Protein AF-A0A9W6MWL6-F1 (afdb_monomer_lite)

Structure (mmCIF, N/CA/C/O backbone):
data_AF-A0A9W6MWL6-F1
#
_entry.id   AF-A0A9W6MWL6-F1
#
loop_
_atom_site.group_PDB
_atom_site.id
_atom_site.type_symbol
_atom_site.label_atom_id
_atom_site.label_alt_id
_atom_site.label_comp_id
_atom_site.label_asym_id
_atom_site.label_entity_id
_atom_site.label_seq_id
_atom_site.pdbx_PDB_ins_code
_atom_site.Cartn_x
_atom_site.Cartn_y
_atom_site.Cartn_z
_atom_site.occupancy
_atom_site.B_iso_or_equiv
_atom_site.auth_seq_id
_atom_site.auth_comp_id
_atom_site.auth_asym_id
_atom_site.auth_atom_id
_atom_site.pdbx_PDB_model_num
ATOM 1 N N . MET A 1 1 ? 54.353 -26.548 -19.714 1.00 45.84 1 MET A N 1
ATOM 2 C CA . MET A 1 1 ? 54.087 -25.094 -19.813 1.00 45.84 1 MET A CA 1
ATOM 3 C C . MET A 1 1 ? 53.162 -24.886 -20.999 1.00 45.84 1 MET A C 1
ATOM 5 O O . MET A 1 1 ? 53.519 -25.369 -22.056 1.00 45.84 1 MET A O 1
ATOM 9 N N . THR A 1 2 ? 51.997 -24.254 -21.001 1.00 54.62 2 THR A N 1
ATOM 10 C CA . THR A 1 2 ? 51.048 -23.649 -20.050 1.00 54.62 2 THR A CA 1
ATOM 11 C C . THR A 1 2 ? 49.880 -23.223 -20.975 1.00 54.62 2 THR A C 1
ATOM 13 O O . THR A 1 2 ? 50.155 -22.948 -22.142 1.00 54.62 2 THR A O 1
ATOM 16 N N . ARG A 1 3 ? 48.650 -23.040 -20.462 1.00 56.09 3 ARG A N 1
ATOM 17 C CA . ARG A 1 3 ? 47.461 -22.447 -21.148 1.00 56.09 3 ARG A CA 1
ATOM 18 C C . ARG A 1 3 ? 46.636 -23.467 -21.957 1.00 56.09 3 ARG A C 1
ATOM 20 O O . ARG A 1 3 ? 47.181 -24.194 -22.764 1.00 56.09 3 ARG A O 1
ATOM 27 N N . SER A 1 4 ? 45.332 -23.626 -21.755 1.00 46.28 4 SER A N 1
ATOM 28 C CA . SER A 1 4 ? 44.332 -22.575 -21.557 1.00 46.28 4 SER A CA 1
ATOM 29 C C . SER A 1 4 ? 43.205 -23.033 -20.630 1.00 46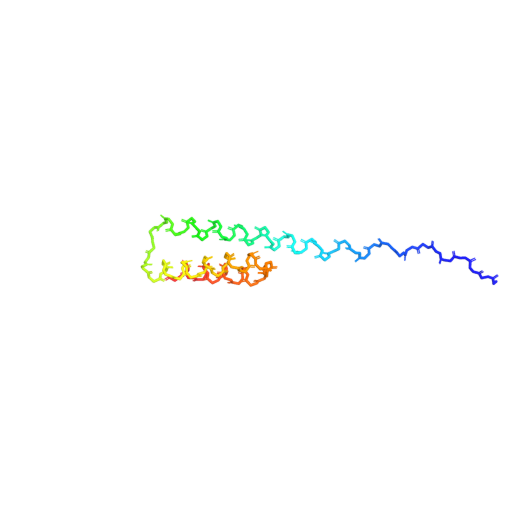.28 4 SER A C 1
ATOM 31 O O . SER A 1 4 ? 42.384 -23.868 -20.995 1.00 46.28 4 SER A O 1
ATOM 33 N N . LEU A 1 5 ? 43.141 -22.429 -19.445 1.00 56.94 5 LEU A N 1
ATOM 34 C CA . LEU A 1 5 ? 41.912 -22.313 -18.663 1.00 56.94 5 LEU A CA 1
ATOM 35 C C . LEU A 1 5 ? 41.145 -21.110 -19.224 1.00 56.94 5 LEU A C 1
ATOM 37 O O . LEU A 1 5 ? 41.452 -19.972 -18.883 1.00 56.94 5 LEU A O 1
ATOM 41 N N . LEU A 1 6 ? 40.199 -21.352 -20.128 1.00 53.38 6 LEU A N 1
ATOM 42 C CA . LEU A 1 6 ? 39.202 -20.361 -20.550 1.00 53.38 6 LEU A CA 1
ATOM 43 C C . LEU A 1 6 ? 37.824 -21.025 -20.555 1.00 53.38 6 LEU A C 1
ATOM 45 O O . LEU A 1 6 ? 37.209 -21.225 -21.593 1.00 53.38 6 LEU A O 1
ATOM 49 N N . PHE A 1 7 ? 37.355 -21.391 -19.370 1.00 53.12 7 PHE A N 1
ATOM 50 C CA . PHE A 1 7 ? 35.941 -21.612 -19.089 1.00 53.12 7 PHE A CA 1
ATOM 51 C C . PHE A 1 7 ? 35.660 -20.994 -17.717 1.00 53.12 7 PHE A C 1
ATOM 53 O O . PHE A 1 7 ? 36.521 -21.035 -16.846 1.00 53.12 7 PHE A O 1
ATOM 60 N N . ALA A 1 8 ? 34.455 -20.453 -17.541 1.00 54.28 8 ALA A N 1
ATOM 61 C CA . ALA A 1 8 ? 33.936 -19.805 -16.330 1.00 54.28 8 ALA A CA 1
ATOM 62 C C . ALA A 1 8 ? 34.249 -18.306 -16.150 1.00 54.28 8 ALA A C 1
ATOM 64 O O . ALA A 1 8 ? 34.924 -17.896 -15.213 1.00 54.28 8 ALA A O 1
ATOM 65 N N . ALA A 1 9 ? 33.642 -17.461 -16.987 1.00 54.47 9 ALA A N 1
ATOM 66 C CA . ALA A 1 9 ? 33.364 -16.072 -16.610 1.00 54.47 9 ALA A CA 1
ATOM 67 C C . ALA A 1 9 ? 32.086 -15.561 -17.301 1.00 54.47 9 ALA A C 1
ATOM 69 O O . ALA A 1 9 ? 32.153 -14.691 -18.160 1.00 54.47 9 ALA A O 1
ATOM 70 N N . ALA A 1 10 ? 30.917 -16.137 -16.990 1.00 54.44 10 ALA A N 1
ATOM 71 C CA . ALA A 1 10 ? 29.651 -15.658 -17.571 1.00 54.44 10 ALA A CA 1
ATOM 72 C C . ALA A 1 10 ? 28.394 -15.793 -16.682 1.00 54.44 10 ALA A C 1
ATOM 74 O O . ALA A 1 10 ? 27.293 -15.620 -17.189 1.00 54.44 10 ALA A O 1
ATOM 75 N N . VAL A 1 11 ? 28.498 -16.089 -15.376 1.00 55.22 11 VAL A N 1
ATOM 76 C CA . VAL A 1 11 ? 27.303 -16.462 -14.569 1.00 55.22 11 VAL A CA 1
ATOM 77 C C . VAL A 1 11 ? 26.916 -15.447 -13.474 1.00 55.22 11 VAL A C 1
ATOM 79 O O . VAL A 1 11 ? 25.881 -15.592 -12.839 1.00 55.22 11 VAL A O 1
ATOM 82 N N . LEU A 1 12 ? 27.665 -14.361 -13.261 1.00 53.72 12 LEU A N 1
ATOM 83 C CA . LEU A 1 12 ? 27.452 -13.491 -12.085 1.00 53.72 12 LEU A CA 1
ATOM 84 C C . LEU A 1 12 ? 26.501 -12.290 -12.278 1.00 53.72 12 LEU A C 1
ATOM 86 O O . LEU A 1 12 ? 26.266 -11.560 -11.322 1.00 53.72 12 LEU A O 1
ATOM 90 N N . ALA A 1 13 ? 25.916 -12.080 -13.461 1.00 53.44 13 ALA A N 1
ATOM 91 C CA . ALA A 1 13 ? 25.100 -10.884 -13.734 1.00 53.44 13 ALA A CA 1
ATOM 92 C C . ALA A 1 13 ? 23.573 -11.064 -13.559 1.00 53.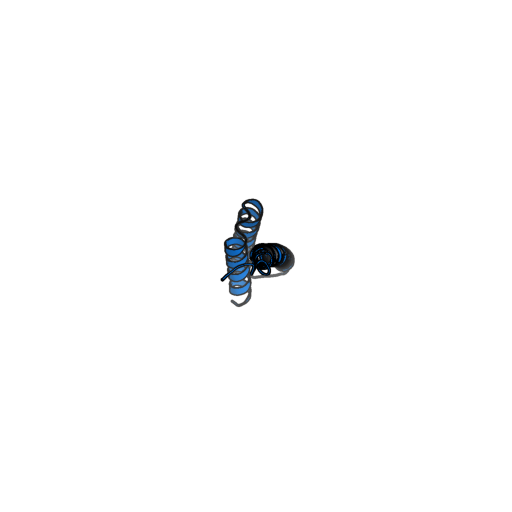44 13 ALA A C 1
ATOM 94 O O . ALA A 1 13 ? 22.834 -10.093 -13.684 1.00 53.44 13 ALA A O 1
ATOM 95 N N . VAL A 1 14 ? 23.073 -12.273 -13.266 1.00 55.28 14 VAL A N 1
ATOM 96 C CA . VAL A 1 14 ? 21.619 -12.569 -13.293 1.00 55.28 14 VAL A CA 1
ATOM 97 C C . VAL A 1 14 ? 20.901 -12.266 -11.960 1.00 55.28 14 VAL A C 1
ATOM 99 O O . VAL A 1 14 ? 19.678 -12.203 -11.922 1.00 55.28 14 VAL A O 1
ATOM 102 N N . GLY A 1 15 ? 21.625 -12.028 -10.858 1.00 52.50 15 GLY A N 1
ATOM 103 C CA . GLY A 1 15 ? 21.017 -11.922 -9.518 1.00 52.50 15 GLY A CA 1
ATOM 104 C C . GLY A 1 15 ? 20.407 -10.561 -9.148 1.00 52.50 15 GLY A C 1
ATOM 105 O O . GLY A 1 15 ? 19.373 -10.514 -8.490 1.00 52.50 15 GLY A O 1
ATOM 106 N N . ILE A 1 16 ? 21.012 -9.445 -9.568 1.00 55.84 16 ILE A N 1
ATOM 107 C CA . ILE A 1 16 ? 20.664 -8.105 -9.040 1.00 55.84 16 ILE A CA 1
ATOM 108 C C . ILE A 1 16 ? 19.321 -7.595 -9.596 1.00 55.84 16 ILE A C 1
ATOM 110 O O . ILE A 1 16 ? 18.587 -6.883 -8.915 1.00 55.84 16 ILE A O 1
ATOM 114 N N . GLY A 1 17 ? 18.964 -7.988 -10.823 1.00 55.50 17 GLY A N 1
ATOM 115 C CA . GLY A 1 17 ? 17.700 -7.586 -11.448 1.00 55.50 17 GLY A CA 1
ATOM 116 C C . GLY A 1 17 ? 16.468 -8.295 -10.880 1.00 55.50 17 GLY A C 1
ATOM 117 O O . GLY A 1 17 ? 15.380 -7.727 -10.923 1.00 55.50 17 GLY A O 1
ATOM 118 N N . ALA A 1 18 ? 16.629 -9.509 -10.341 1.00 61.94 18 ALA A N 1
ATOM 119 C CA . ALA A 1 18 ? 15.516 -10.285 -9.793 1.00 61.94 18 ALA A CA 1
ATOM 120 C C . ALA A 1 18 ? 14.964 -9.645 -8.510 1.00 61.94 18 ALA A C 1
ATOM 122 O O . ALA A 1 18 ? 13.766 -9.396 -8.438 1.00 61.94 18 ALA A O 1
ATOM 123 N N . ALA A 1 19 ? 15.844 -9.262 -7.575 1.00 64.12 19 ALA A N 1
ATOM 124 C CA . ALA A 1 19 ? 15.449 -8.606 -6.324 1.00 64.12 19 ALA A CA 1
ATOM 125 C C . ALA A 1 19 ? 14.654 -7.312 -6.578 1.00 64.12 19 ALA A C 1
ATOM 127 O O . ALA A 1 19 ? 13.535 -7.164 -6.106 1.00 64.12 19 ALA A O 1
ATOM 128 N N . ARG A 1 20 ? 15.162 -6.436 -7.456 1.00 63.06 20 ARG A N 1
ATOM 129 C CA . ARG A 1 20 ? 14.491 -5.176 -7.829 1.00 63.06 20 ARG A CA 1
ATOM 130 C C . ARG A 1 20 ? 13.128 -5.381 -8.507 1.00 63.06 20 ARG A C 1
ATOM 132 O O . ARG A 1 20 ? 12.249 -4.531 -8.382 1.00 63.06 20 ARG A O 1
ATOM 139 N N . ALA A 1 21 ? 12.955 -6.462 -9.271 1.00 68.38 21 ALA A N 1
ATOM 140 C CA . ALA A 1 21 ? 11.681 -6.773 -9.917 1.00 68.38 21 ALA A CA 1
ATOM 141 C C . ALA A 1 21 ? 10.652 -7.332 -8.925 1.00 68.38 21 ALA A C 1
ATOM 143 O O . ALA A 1 21 ? 9.458 -7.073 -9.082 1.00 68.38 21 ALA A O 1
ATOM 144 N N . ASP A 1 22 ? 11.106 -8.082 -7.925 1.00 83.38 22 ASP A N 1
ATOM 145 C CA . ASP A 1 22 ? 10.246 -8.603 -6.868 1.00 83.38 22 ASP A CA 1
ATOM 146 C C . ASP A 1 22 ? 9.815 -7.476 -5.916 1.00 83.38 22 ASP A C 1
ATOM 148 O O . ASP A 1 22 ? 8.616 -7.327 -5.684 1.00 83.38 22 ASP A O 1
ATOM 152 N N . ASP A 1 23 ? 10.721 -6.567 -5.538 1.00 91.06 23 ASP A N 1
ATOM 153 C CA . ASP A 1 23 ? 10.386 -5.382 -4.730 1.00 91.06 23 ASP A CA 1
ATOM 154 C C . ASP A 1 23 ? 9.348 -4.484 -5.427 1.00 91.06 23 ASP A C 1
ATOM 156 O O . ASP A 1 23 ? 8.408 -3.981 -4.809 1.00 91.06 23 ASP A O 1
ATOM 160 N N . SER A 1 24 ? 9.467 -4.321 -6.751 1.00 94.44 24 SER A N 1
ATOM 161 C CA . SER A 1 24 ? 8.495 -3.566 -7.549 1.00 94.44 24 SER A CA 1
ATOM 162 C C . SER A 1 24 ? 7.097 -4.195 -7.515 1.00 94.44 24 SER A C 1
ATOM 164 O O . SER A 1 24 ? 6.104 -3.478 -7.365 1.00 94.44 24 SER A O 1
ATOM 166 N N . LYS A 1 25 ? 6.996 -5.525 -7.629 1.00 96.19 25 LYS A N 1
ATOM 167 C CA . LYS A 1 25 ? 5.708 -6.234 -7.543 1.00 96.19 25 LYS A CA 1
ATOM 168 C C . LYS A 1 25 ? 5.128 -6.177 -6.133 1.00 96.19 25 LYS A C 1
ATOM 170 O O . LYS A 1 25 ? 3.917 -6.007 -5.984 1.00 96.19 25 LYS A O 1
ATOM 175 N N . ASP A 1 26 ? 5.971 -6.295 -5.116 1.00 97.50 26 ASP A N 1
ATOM 176 C CA . ASP A 1 26 ? 5.547 -6.240 -3.720 1.00 97.50 26 ASP A CA 1
ATOM 177 C C . ASP A 1 26 ? 5.055 -4.836 -3.342 1.00 97.50 26 ASP A C 1
ATOM 179 O O . ASP A 1 26 ? 4.034 -4.697 -2.660 1.00 97.50 26 ASP A O 1
ATOM 183 N N . CYS A 1 27 ? 5.700 -3.790 -3.866 1.00 98.06 27 CYS A N 1
ATOM 184 C CA . CYS A 1 27 ? 5.224 -2.410 -3.787 1.00 98.06 27 CYS A CA 1
ATOM 185 C C . CYS A 1 27 ? 3.828 -2.264 -4.429 1.00 98.06 27 CYS A C 1
ATOM 187 O O . CYS A 1 27 ? 2.919 -1.684 -3.826 1.00 98.06 27 CYS A O 1
ATOM 189 N N . ASP A 1 28 ? 3.597 -2.864 -5.603 1.00 98.50 28 ASP A N 1
ATOM 190 C CA . ASP A 1 28 ? 2.294 -2.835 -6.287 1.00 98.50 28 ASP A CA 1
ATOM 191 C C . ASP A 1 28 ? 1.191 -3.528 -5.491 1.00 98.50 28 ASP A C 1
ATOM 193 O O . ASP A 1 28 ? 0.094 -2.977 -5.326 1.00 98.50 28 ASP A O 1
ATOM 197 N N . ALA A 1 29 ? 1.492 -4.709 -4.952 1.00 98.56 29 ALA A N 1
ATOM 198 C CA . ALA A 1 29 ? 0.586 -5.442 -4.080 1.00 98.56 29 ALA A CA 1
ATOM 199 C C . ALA A 1 29 ? 0.278 -4.649 -2.800 1.00 98.56 29 ALA A C 1
ATOM 201 O O . ALA A 1 29 ? -0.878 -4.566 -2.374 1.00 98.56 29 ALA A O 1
ATOM 202 N N . GLY A 1 30 ? 1.289 -4.007 -2.213 1.00 98.50 30 GLY A N 1
ATOM 203 C CA . GLY A 1 30 ? 1.142 -3.141 -1.050 1.00 98.50 30 GLY A CA 1
ATOM 204 C C . GLY A 1 30 ? 0.232 -1.941 -1.310 1.00 98.50 30 GLY A C 1
ATOM 205 O O . GLY A 1 30 ? -0.695 -1.697 -0.540 1.00 98.50 30 GLY A O 1
ATOM 206 N N . ILE A 1 31 ? 0.426 -1.233 -2.424 1.00 98.75 31 ILE A N 1
ATOM 207 C CA . ILE A 1 31 ? -0.436 -0.115 -2.838 1.00 98.75 31 ILE A CA 1
ATOM 208 C C . ILE A 1 31 ? -1.883 -0.582 -3.047 1.00 98.75 31 ILE A C 1
ATOM 210 O O . ILE A 1 31 ? -2.819 0.111 -2.638 1.00 98.75 31 ILE A O 1
ATOM 214 N N . ALA A 1 32 ? -2.090 -1.743 -3.675 1.00 98.69 32 ALA A N 1
ATOM 215 C CA . ALA A 1 32 ? -3.423 -2.310 -3.869 1.00 98.69 32 ALA A CA 1
ATOM 216 C C . ALA A 1 32 ? -4.106 -2.651 -2.532 1.00 98.69 32 ALA A C 1
ATOM 218 O O . ALA A 1 32 ? -5.289 -2.347 -2.352 1.00 98.69 32 ALA A O 1
ATOM 219 N N . MET A 1 33 ? -3.356 -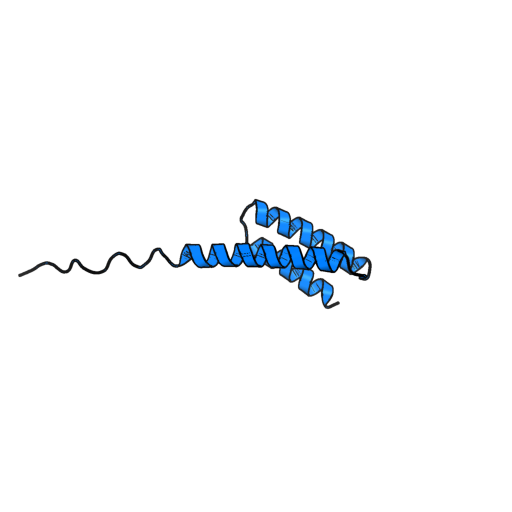3.206 -1.576 1.00 98.62 33 MET A N 1
ATOM 220 C CA . MET A 1 33 ? -3.837 -3.443 -0.213 1.00 98.62 33 MET A CA 1
ATOM 221 C C . MET A 1 33 ? -4.254 -2.131 0.458 1.00 98.62 33 MET A C 1
ATOM 223 O O . MET A 1 33 ? -5.388 -2.034 0.915 1.00 98.62 33 MET A O 1
ATOM 227 N N . ILE A 1 34 ? -3.413 -1.087 0.429 1.00 98.56 34 ILE A N 1
ATOM 228 C CA . ILE A 1 34 ? -3.746 0.201 1.063 1.00 98.56 34 ILE A CA 1
ATOM 229 C C . ILE A 1 34 ? -5.027 0.794 0.462 1.00 98.56 34 ILE A C 1
ATOM 231 O O . ILE A 1 34 ? -5.891 1.265 1.197 1.00 98.56 34 ILE A O 1
ATOM 235 N N . LYS A 1 35 ? -5.190 0.741 -0.866 1.00 98.44 35 LYS A N 1
ATOM 236 C CA . LYS A 1 35 ? -6.417 1.204 -1.536 1.00 98.44 35 LYS A CA 1
ATOM 237 C C . LYS A 1 35 ? -7.655 0.414 -1.109 1.00 98.44 35 LYS A C 1
ATOM 239 O O . LYS A 1 35 ? -8.722 1.004 -0.971 1.00 98.44 35 LYS A O 1
ATOM 244 N N . THR A 1 36 ? -7.508 -0.893 -0.906 1.00 98.38 36 THR A N 1
ATOM 245 C CA . THR A 1 36 ? -8.590 -1.765 -0.428 1.00 98.38 36 THR A CA 1
ATOM 246 C C . THR A 1 36 ? -8.985 -1.395 0.998 1.00 98.38 36 THR A C 1
ATOM 248 O O . THR A 1 36 ? -10.161 -1.177 1.272 1.00 98.38 36 THR A O 1
ATOM 251 N N . GLU A 1 37 ? -8.007 -1.226 1.885 1.00 98.00 37 GLU A N 1
ATOM 252 C CA . GLU A 1 37 ? -8.244 -0.830 3.274 1.00 98.00 37 GLU A CA 1
ATOM 253 C C . GLU A 1 37 ? -8.843 0.574 3.378 1.00 98.00 37 GLU A C 1
ATOM 255 O O . GLU A 1 37 ? -9.736 0.807 4.182 1.00 98.00 37 GLU A O 1
ATOM 260 N N . MET A 1 38 ? -8.452 1.506 2.506 1.00 95.81 38 MET A N 1
ATOM 261 C CA . MET A 1 38 ? -9.079 2.830 2.436 1.00 95.81 38 MET A CA 1
ATOM 262 C C . MET A 1 38 ? -10.565 2.799 2.047 1.00 95.81 38 MET A C 1
ATOM 264 O O . MET A 1 38 ? -11.275 3.762 2.332 1.00 95.81 38 MET A O 1
ATOM 268 N N . ALA A 1 39 ? -11.032 1.736 1.388 1.00 95.00 39 ALA A N 1
ATOM 269 C CA . ALA A 1 39 ? -12.446 1.542 1.080 1.00 95.00 39 ALA A CA 1
ATOM 270 C C . ALA A 1 39 ? -13.222 0.864 2.227 1.00 95.00 39 ALA A C 1
ATOM 272 O O . ALA A 1 39 ? -14.453 0.843 2.199 1.00 95.00 39 ALA A O 1
ATOM 273 N N . ALA A 1 40 ? -12.526 0.317 3.229 1.00 94.44 40 ALA A N 1
ATOM 274 C CA . ALA A 1 40 ? -13.128 -0.269 4.420 1.00 94.44 40 ALA A CA 1
ATOM 275 C C . ALA A 1 40 ? -13.452 0.798 5.485 1.00 94.44 40 ALA A C 1
ATOM 277 O O . ALA A 1 40 ? -13.008 1.946 5.419 1.00 94.44 40 ALA A O 1
ATOM 278 N N . GLN A 1 41 ? -14.248 0.422 6.492 1.00 94.19 41 GLN A N 1
ATOM 279 C CA . GLN A 1 41 ? -14.519 1.288 7.641 1.00 94.19 41 GLN A CA 1
ATOM 280 C C . GLN A 1 41 ? -13.410 1.153 8.683 1.00 94.19 41 GLN A C 1
ATOM 282 O O . GLN A 1 41 ? -13.330 0.151 9.387 1.00 94.19 41 GLN A O 1
ATOM 287 N N . HIS A 1 42 ? -12.607 2.208 8.807 1.00 96.25 42 HIS A N 1
ATOM 288 C CA . HIS A 1 42 ? -11.570 2.356 9.825 1.00 96.25 42 HIS A CA 1
ATOM 289 C C . HIS A 1 42 ? -11.782 3.638 10.642 1.00 96.25 42 HIS A C 1
ATOM 291 O O . HIS A 1 42 ? -12.378 4.597 10.140 1.00 96.25 42 HIS A O 1
ATOM 297 N N . PRO A 1 43 ? -11.267 3.710 11.883 1.00 97.50 43 PRO A N 1
ATOM 298 C CA . PRO A 1 43 ? -11.187 4.957 12.635 1.00 97.50 43 PRO A CA 1
ATOM 299 C C . PRO A 1 43 ? -10.495 6.076 11.833 1.00 97.50 43 PRO A C 1
ATOM 301 O O . PRO A 1 43 ? -9.528 5.794 11.117 1.00 97.50 43 PRO A O 1
ATOM 304 N N . PRO A 1 44 ? -10.893 7.355 11.996 1.00 96.00 44 PRO A N 1
ATOM 305 C CA . PRO A 1 44 ? -10.332 8.469 11.224 1.00 96.00 44 PRO A CA 1
ATOM 306 C C . PRO A 1 44 ? -8.798 8.546 11.253 1.00 96.00 44 PRO A C 1
ATOM 308 O O . PRO A 1 44 ? -8.168 8.759 10.222 1.00 96.00 44 PRO A O 1
ATOM 311 N N . ALA A 1 45 ? -8.187 8.280 12.412 1.00 96.62 45 ALA A N 1
ATOM 312 C CA . ALA A 1 45 ? -6.733 8.285 12.562 1.00 96.62 45 ALA A CA 1
ATOM 313 C C . ALA A 1 45 ? -6.030 7.204 11.716 1.00 96.62 45 ALA A C 1
ATOM 315 O O . ALA A 1 45 ? -4.951 7.451 11.178 1.00 96.62 45 ALA A O 1
ATOM 316 N N . ILE A 1 46 ? -6.639 6.021 11.569 1.00 97.88 46 ILE A N 1
ATOM 317 C CA . ILE A 1 46 ? -6.115 4.958 10.700 1.00 97.88 46 ILE A CA 1
ATOM 318 C C . ILE A 1 46 ? -6.287 5.369 9.239 1.00 97.88 46 ILE A C 1
ATOM 320 O O . ILE A 1 46 ? -5.344 5.252 8.462 1.00 97.88 46 ILE A O 1
ATOM 324 N N . VAL A 1 47 ? -7.443 5.929 8.871 1.00 97.69 47 VAL A N 1
ATOM 325 C CA . VAL A 1 47 ? -7.696 6.416 7.505 1.00 97.69 47 VAL A CA 1
ATOM 326 C C . VAL A 1 47 ? -6.663 7.467 7.081 1.00 97.69 47 VAL A C 1
ATOM 328 O O . VAL A 1 47 ? -6.155 7.413 5.961 1.00 97.69 47 VAL A O 1
ATOM 331 N N . ASP A 1 48 ? -6.302 8.400 7.960 1.00 98.12 48 ASP A N 1
ATOM 332 C CA . ASP A 1 48 ? -5.306 9.430 7.646 1.00 98.12 48 ASP A CA 1
ATOM 333 C C . ASP A 1 48 ? -3.877 8.868 7.546 1.00 98.12 48 ASP A C 1
ATOM 335 O O . ASP A 1 48 ? -3.101 9.290 6.677 1.00 98.12 48 ASP A O 1
ATOM 339 N N . ALA A 1 49 ? -3.546 7.855 8.355 1.00 98.31 49 ALA A N 1
ATOM 340 C CA . ALA A 1 49 ? -2.300 7.106 8.211 1.00 98.31 49 ALA A CA 1
ATOM 341 C C . ALA A 1 49 ? -2.246 6.350 6.870 1.00 98.31 49 ALA A C 1
ATOM 343 O O . ALA A 1 49 ? -1.246 6.445 6.158 1.00 98.31 49 ALA A O 1
ATOM 344 N N . LEU A 1 50 ? -3.336 5.681 6.473 1.00 98.56 50 LEU A N 1
ATOM 345 C CA . LEU A 1 50 ? -3.444 4.977 5.190 1.00 98.56 50 LEU A CA 1
ATOM 346 C C . LEU A 1 50 ? -3.311 5.931 3.995 1.00 98.56 50 LEU A C 1
ATOM 348 O O . LEU A 1 50 ? -2.557 5.637 3.070 1.00 98.56 50 LEU A O 1
ATOM 352 N N . LYS A 1 51 ? -3.966 7.103 4.020 1.00 98.56 51 LYS A N 1
ATOM 353 C CA . LYS A 1 51 ? -3.805 8.137 2.975 1.00 98.56 51 LYS A CA 1
ATOM 354 C C . LYS A 1 51 ? -2.353 8.587 2.842 1.00 98.56 51 LYS A C 1
ATOM 356 O O . LYS A 1 51 ? -1.848 8.748 1.730 1.00 98.56 51 LYS A O 1
ATOM 361 N N . THR A 1 52 ? -1.689 8.817 3.975 1.00 98.69 52 THR A N 1
ATOM 362 C CA . THR A 1 52 ? -0.294 9.265 3.996 1.00 98.69 52 THR A CA 1
ATOM 363 C C . THR A 1 52 ? 0.620 8.197 3.414 1.00 98.69 52 THR A C 1
ATOM 365 O O . THR A 1 52 ? 1.381 8.499 2.495 1.00 98.69 52 THR A O 1
ATOM 368 N N . ALA A 1 53 ? 0.491 6.955 3.882 1.00 98.69 53 ALA A N 1
ATOM 369 C CA . ALA A 1 53 ? 1.253 5.821 3.377 1.00 98.69 53 ALA A CA 1
ATOM 370 C C . ALA A 1 53 ? 1.017 5.594 1.876 1.00 98.69 53 ALA A C 1
ATOM 372 O O . ALA A 1 53 ? 1.980 5.427 1.134 1.00 98.69 53 ALA A O 1
ATOM 373 N N . LEU A 1 54 ? -0.233 5.686 1.400 1.00 98.69 54 LEU A N 1
ATOM 374 C CA . LEU A 1 54 ? -0.558 5.553 -0.023 1.00 98.69 54 LEU A CA 1
ATOM 375 C C . LEU A 1 54 ? 0.167 6.602 -0.872 1.00 98.69 54 LEU A C 1
ATOM 377 O O . LEU A 1 54 ? 0.779 6.266 -1.883 1.00 98.69 54 LEU A O 1
ATOM 381 N N . ARG A 1 55 ? 0.119 7.871 -0.454 1.00 98.75 55 ARG A N 1
ATOM 382 C CA . ARG A 1 55 ? 0.782 8.975 -1.161 1.00 98.75 55 ARG A CA 1
ATOM 383 C C . ARG A 1 55 ? 2.299 8.790 -1.211 1.00 98.75 55 ARG A C 1
ATOM 385 O O . ARG A 1 55 ? 2.911 9.140 -2.216 1.00 98.75 55 ARG A O 1
ATOM 392 N N . VAL A 1 56 ? 2.910 8.307 -0.127 1.00 98.75 56 VAL A N 1
ATOM 393 C CA . VAL A 1 56 ? 4.351 8.014 -0.081 1.00 98.75 56 VAL A CA 1
ATOM 394 C C . VAL A 1 56 ? 4.662 6.847 -1.013 1.00 98.75 56 VAL A C 1
ATOM 396 O O . VAL A 1 56 ? 5.370 7.063 -1.986 1.00 98.75 56 VAL A O 1
ATOM 399 N N . ALA A 1 57 ? 4.032 5.684 -0.829 1.00 98.62 57 ALA A N 1
ATOM 400 C CA . ALA A 1 57 ? 4.264 4.495 -1.653 1.00 98.62 57 ALA A CA 1
ATOM 401 C C . ALA A 1 57 ? 4.113 4.769 -3.162 1.00 98.62 57 ALA A C 1
ATOM 403 O O . ALA A 1 57 ? 4.923 4.321 -3.966 1.00 98.62 57 ALA A O 1
ATOM 404 N N . GLN A 1 58 ? 3.106 5.553 -3.568 1.00 98.62 58 GLN A N 1
ATOM 405 C CA . GLN A 1 58 ? 2.925 5.932 -4.974 1.00 98.62 58 GLN A CA 1
ATOM 406 C C . GLN A 1 58 ? 4.028 6.853 -5.513 1.00 98.62 58 GLN A C 1
ATOM 408 O O . GLN A 1 58 ? 4.365 6.739 -6.692 1.00 98.62 58 GLN A O 1
ATOM 413 N N . ARG A 1 59 ? 4.567 7.761 -4.686 1.00 98.69 59 ARG A N 1
ATOM 414 C CA . ARG A 1 59 ? 5.700 8.617 -5.063 1.00 98.69 59 ARG A CA 1
ATOM 415 C C . ARG A 1 59 ? 6.962 7.777 -5.224 1.00 98.69 59 ARG A C 1
ATOM 417 O O . ARG A 1 59 ? 7.530 7.793 -6.309 1.00 98.69 59 ARG A O 1
ATOM 424 N N . GLU A 1 60 ? 7.312 6.986 -4.211 1.00 98.31 60 GLU A N 1
ATOM 425 C CA . GLU A 1 60 ? 8.538 6.175 -4.226 1.00 98.31 60 GLU A CA 1
ATOM 426 C C . GLU A 1 60 ? 8.509 5.143 -5.371 1.00 98.31 60 GLU A C 1
ATOM 428 O O . GLU A 1 60 ? 9.477 4.994 -6.115 1.00 98.31 60 GLU A O 1
ATOM 433 N N . LYS A 1 61 ? 7.341 4.537 -5.654 1.00 97.38 61 LYS A N 1
ATOM 434 C CA . LYS A 1 61 ? 7.143 3.713 -6.861 1.00 97.38 61 LYS A CA 1
ATOM 435 C C . LYS A 1 61 ? 7.471 4.473 -8.151 1.00 97.38 61 LYS A C 1
ATOM 437 O O . LYS A 1 61 ? 8.074 3.907 -9.061 1.00 97.38 61 LYS A O 1
ATOM 442 N N . GLY A 1 62 ? 7.016 5.722 -8.269 1.00 97.12 62 GLY A N 1
ATOM 443 C CA . GLY A 1 62 ? 7.283 6.573 -9.432 1.00 97.12 62 GLY A CA 1
ATOM 444 C C . GLY A 1 62 ? 8.767 6.911 -9.587 1.00 97.12 62 GLY A C 1
ATOM 445 O O . GLY A 1 62 ? 9.257 7.008 -10.713 1.00 97.12 62 GLY A O 1
ATOM 446 N N . GLU A 1 63 ? 9.474 7.020 -8.464 1.00 97.12 63 GLU A N 1
ATOM 447 C CA . GLU A 1 63 ? 10.918 7.262 -8.377 1.00 97.12 63 GLU A CA 1
ATOM 448 C C . GLU A 1 63 ? 11.749 5.973 -8.542 1.00 97.12 63 GLU A C 1
ATOM 450 O O . GLU A 1 63 ? 12.940 6.044 -8.824 1.00 97.12 63 GLU A O 1
ATOM 455 N N . LYS A 1 64 ? 11.097 4.799 -8.523 1.00 95.62 64 LYS A N 1
ATOM 456 C CA . LYS A 1 64 ? 11.704 3.451 -8.554 1.00 95.62 64 LYS A CA 1
ATOM 457 C C . LYS A 1 64 ? 12.538 3.120 -7.308 1.00 95.62 64 LYS A C 1
ATOM 459 O O . LYS A 1 64 ? 13.375 2.217 -7.362 1.00 95.62 64 LYS A O 1
ATOM 464 N N . GLU A 1 65 ? 12.251 3.812 -6.214 1.00 96.56 65 GLU A N 1
ATOM 465 C CA . GLU A 1 65 ? 12.779 3.587 -4.868 1.00 96.56 65 GLU A CA 1
ATOM 466 C C . GLU A 1 65 ? 11.843 2.575 -4.175 1.00 96.56 65 GLU A C 1
ATOM 468 O O . GLU A 1 65 ? 10.845 2.909 -3.526 1.00 96.56 65 GLU A O 1
ATOM 473 N N . TYR A 1 66 ? 12.026 1.291 -4.505 1.00 96.38 66 TYR A N 1
ATOM 474 C CA . TYR A 1 66 ? 11.063 0.247 -4.134 1.00 96.38 66 TYR A CA 1
ATOM 475 C C . TYR A 1 66 ? 11.168 -0.155 -2.663 1.00 96.38 66 TYR A C 1
ATOM 477 O O . TYR A 1 66 ? 10.150 -0.498 -2.069 1.00 96.38 66 TYR A O 1
ATOM 485 N N . ASP A 1 67 ? 12.349 -0.083 -2.062 1.00 95.31 67 ASP A N 1
ATOM 486 C CA . ASP A 1 67 ? 12.557 -0.308 -0.635 1.00 95.31 67 ASP A CA 1
ATOM 487 C C . ASP A 1 67 ? 11.805 0.726 0.212 1.00 95.31 67 ASP A C 1
ATOM 489 O O . ASP A 1 67 ? 11.049 0.357 1.110 1.00 95.31 67 ASP A O 1
ATOM 493 N N . GLU A 1 68 ? 11.865 2.002 -0.158 1.00 97.25 68 GLU A N 1
ATOM 494 C CA . GLU A 1 68 ? 11.121 3.084 0.486 1.00 97.25 68 GLU A CA 1
ATOM 495 C C . GLU A 1 68 ? 9.611 2.954 0.243 1.00 97.25 68 GLU A C 1
ATOM 497 O O . GLU A 1 68 ? 8.792 3.248 1.125 1.00 97.25 68 GLU A O 1
ATOM 502 N N . CYS A 1 69 ? 9.204 2.459 -0.933 1.00 98.56 69 CYS A N 1
ATOM 503 C CA . CYS A 1 69 ? 7.810 2.082 -1.151 1.00 98.56 69 CYS A CA 1
ATOM 504 C C . CYS A 1 69 ? 7.365 0.994 -0.161 1.00 98.56 69 CYS A C 1
ATOM 506 O O . CYS A 1 69 ? 6.282 1.096 0.429 1.00 98.56 69 CYS A O 1
ATOM 508 N N . LEU A 1 70 ? 8.179 -0.046 0.030 1.00 98.38 70 LEU A N 1
ATOM 509 C CA . LEU A 1 70 ? 7.874 -1.149 0.940 1.00 98.38 70 LEU A CA 1
ATOM 510 C C . LEU A 1 70 ? 7.846 -0.698 2.405 1.00 98.38 70 LEU A C 1
ATOM 512 O O . LEU A 1 70 ? 6.975 -1.159 3.150 1.00 98.38 70 LEU A O 1
ATOM 516 N N . ASP A 1 71 ? 8.693 0.251 2.799 1.00 98.50 71 ASP A N 1
ATOM 517 C CA . ASP A 1 71 ? 8.648 0.883 4.120 1.00 98.50 71 ASP A CA 1
ATOM 518 C C . ASP A 1 71 ? 7.323 1.624 4.345 1.00 98.50 71 ASP A C 1
ATOM 520 O O . ASP A 1 71 ? 6.647 1.416 5.359 1.00 98.50 71 ASP A O 1
ATOM 524 N N . ALA A 1 72 ? 6.859 2.400 3.361 1.00 98.75 72 ALA A N 1
ATOM 525 C CA . ALA A 1 72 ? 5.552 3.053 3.438 1.00 98.75 72 ALA A CA 1
ATOM 526 C C . ALA A 1 72 ? 4.392 2.039 3.524 1.00 98.75 72 ALA A C 1
ATOM 528 O O . ALA A 1 72 ? 3.416 2.244 4.254 1.00 98.75 72 ALA A O 1
ATOM 529 N N . VAL A 1 73 ? 4.496 0.908 2.817 1.00 98.69 73 VAL A N 1
ATOM 530 C CA . VAL A 1 73 ? 3.536 -0.203 2.928 1.00 98.69 73 VAL A CA 1
ATOM 531 C C . VAL A 1 73 ? 3.583 -0.841 4.321 1.00 98.69 73 VAL A C 1
ATOM 533 O O . VAL A 1 73 ? 2.534 -1.198 4.871 1.00 98.69 73 VAL A O 1
ATOM 536 N N . ALA A 1 74 ? 4.764 -0.991 4.918 1.00 98.62 74 ALA A N 1
ATOM 537 C CA . ALA A 1 74 ? 4.921 -1.512 6.271 1.00 98.62 74 ALA A CA 1
ATOM 538 C C . ALA A 1 74 ? 4.295 -0.576 7.318 1.00 98.62 74 ALA A C 1
ATOM 540 O O . ALA A 1 74 ? 3.613 -1.054 8.232 1.00 98.62 74 ALA A O 1
ATOM 541 N N . ASP A 1 75 ? 4.428 0.739 7.147 1.00 98.56 75 ASP A N 1
ATOM 542 C CA . ASP A 1 75 ? 3.774 1.737 7.995 1.00 98.56 75 ASP A CA 1
ATOM 543 C C . ASP A 1 75 ? 2.245 1.645 7.930 1.00 98.56 75 ASP A C 1
ATOM 545 O O . ASP A 1 75 ? 1.581 1.651 8.973 1.00 98.56 75 ASP A O 1
ATOM 549 N N . ALA A 1 76 ? 1.670 1.458 6.735 1.00 98.56 76 ALA A N 1
ATOM 550 C CA . ALA A 1 76 ? 0.237 1.195 6.590 1.00 98.56 76 ALA A CA 1
ATOM 551 C C . ALA A 1 76 ? -0.188 -0.075 7.346 1.00 98.56 76 ALA A C 1
ATOM 553 O O . ALA A 1 76 ? -1.133 -0.048 8.138 1.00 98.56 76 ALA A O 1
ATOM 554 N N . LYS A 1 77 ? 0.550 -1.181 7.172 1.00 98.50 77 LYS A N 1
ATOM 555 C CA . LYS A 1 77 ? 0.294 -2.447 7.885 1.00 98.50 77 LYS A CA 1
ATOM 556 C C . LYS A 1 77 ? 0.390 -2.285 9.402 1.00 98.50 77 LYS A C 1
ATOM 558 O O . LYS A 1 77 ? -0.326 -2.962 10.135 1.00 98.50 77 LYS A O 1
ATOM 563 N N . LYS A 1 78 ? 1.278 -1.419 9.895 1.00 98.44 78 LYS A N 1
ATOM 564 C CA . LYS A 1 78 ? 1.413 -1.112 11.323 1.00 98.44 78 LYS A CA 1
ATOM 565 C C . LYS A 1 78 ? 0.243 -0.275 11.835 1.00 98.44 78 LYS A C 1
ATOM 567 O O . LYS A 1 78 ? -0.199 -0.508 12.956 1.00 98.44 78 LYS A O 1
ATOM 572 N N . ALA A 1 79 ? -0.258 0.670 11.041 1.00 97.69 79 ALA A N 1
ATOM 573 C CA . ALA A 1 79 ? -1.421 1.478 11.400 1.00 97.69 79 ALA A CA 1
ATOM 574 C C . ALA A 1 79 ? -2.690 0.627 11.556 1.00 97.69 79 ALA A C 1
ATOM 576 O O . ALA A 1 79 ? -3.416 0.821 12.521 1.00 97.69 79 ALA A O 1
ATOM 577 N N . LEU A 1 80 ? -2.898 -0.359 10.678 1.00 97.44 80 LEU A N 1
ATOM 578 C CA . LEU A 1 80 ? -4.047 -1.281 10.713 1.00 97.44 80 LEU A CA 1
ATOM 579 C C . LEU A 1 80 ? -4.077 -2.219 11.931 1.00 97.44 80 LEU A C 1
ATOM 581 O O . LEU A 1 80 ? -5.092 -2.851 12.197 1.00 97.44 80 LEU A O 1
ATOM 585 N N . LYS A 1 81 ? -2.959 -2.353 12.651 1.00 95.81 81 LYS A N 1
ATOM 586 C CA . LYS A 1 81 ? -2.850 -3.195 13.855 1.00 95.81 81 LYS A CA 1
ATOM 587 C C . LYS A 1 81 ? -3.143 -2.435 15.152 1.00 95.81 81 LYS A C 1
ATOM 589 O O . LYS A 1 81 ? -2.990 -3.020 16.223 1.00 95.81 81 LYS A O 1
ATOM 594 N N . LYS A 1 82 ? -3.449 -1.140 15.067 1.00 83.75 82 LYS A N 1
ATOM 595 C CA . LYS A 1 82 ? -3.786 -0.285 16.210 1.00 83.75 82 LYS A CA 1
ATOM 596 C C . LYS A 1 82 ? -5.292 -0.214 16.392 1.00 83.75 82 LYS A C 1
ATOM 598 O O . LYS A 1 82 ? -5.700 -0.093 17.564 1.00 83.75 82 LYS A O 1
#

pLDDT: mean 86.46, std 18.44, range [45.84, 98.75]

Radius of gyration: 20.26 Å; chains: 1; bounding box: 69×34×38 Å

Foldseek 3Di:
DDDDPPDDDDPPPPPPVVVLVVLLVVLVVLLVVLVVVLVDDDDPVLNVLSVVLNVQLVVCSVVSVSVSSVVSSVSNVVSVVD

Sequence (82 aa):
MTRSLLFAAAVLAVGIGAARADDSKDCDAGIAMIKTEMAAQHPPAIVDALKTALRVAQREKGEKEYDECLDAVADAKKALKK

Secondary structure (DSSP, 8-state):
---------SSTTSSHHHHHHHHHHHHHHHHHHHHHHHHS---HHHHHHHHHHHHHHHHHHHHT-HHHHHHHHHHHHHHTT-

Organism: NCBI:txid374655

=== Feature glossary ===
The record interleaves many kinds of information about one protein. Here is each kind framed as the question it answers.

Q: What are the backbone torsion angles?
A: φ (phi) and ψ (psi) are the two rotatable back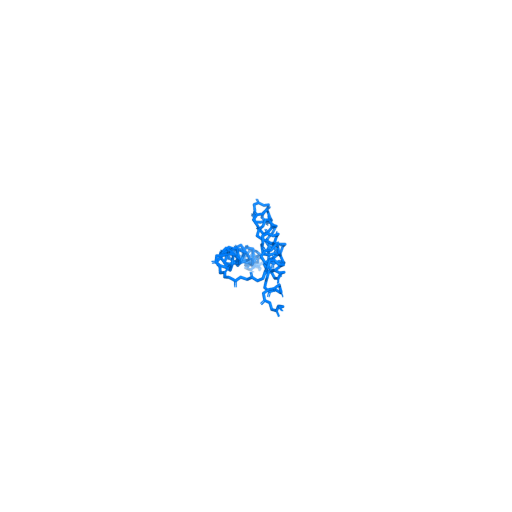bone dihedrals per residue: φ is the C(i-1)–N–Cα–C torsion, ψ is the N–Cα–C–N(i+1) torsion, both in degrees on (−180°, 180°]. α-helical residues cluster near (−60°, −45°); β-strand residues near (−120°, +130°). A Ramachandran plot is simply a scatter of (φ, ψ) for every residue.

Q: What is the amino-acid chain?
A: This is the polypeptide sequence — one letter per residue, N-terminus first. Length ranges from a few dozen residues for small domains to over a thousand for large multi-domain proteins.

Q: How mobile is each atom in the crystal?
A: For experimental (PDB) structures, the B-factor (temperature factor) quantifies the positional spread of each atom in the crystal — a combination of thermal vibration and static disorder — in units of Å². High B-factors mark flexible loops or poorly resolved regions; low B-factors mark the rigid, well-ordered core.

Q: Are the domains correctly placed r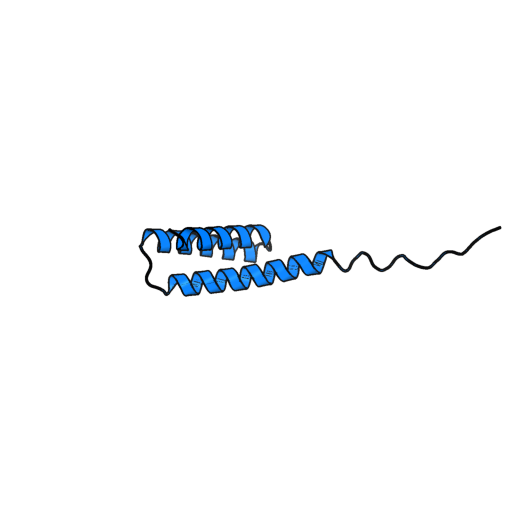elative to each other?
A: Predicted Aligned Error (PAE) is an AlphaFold confidence matrix: entry (i, j) is the expected error in the position of residue j, in ångströms, when the prediction is superimposed on the true structure at residue i. Low PAE within a block of residues means that block is internally rigid and well-predicted; high PAE between two blocks means their relative placement is uncertain even if each block individually is confident.

Q: How confident is the AlphaFold model at each residue?
A: pLDDT is the predicted lDDT-Cα score: AlphaFold's confidence that the local environment of each residue (all inter-atomic di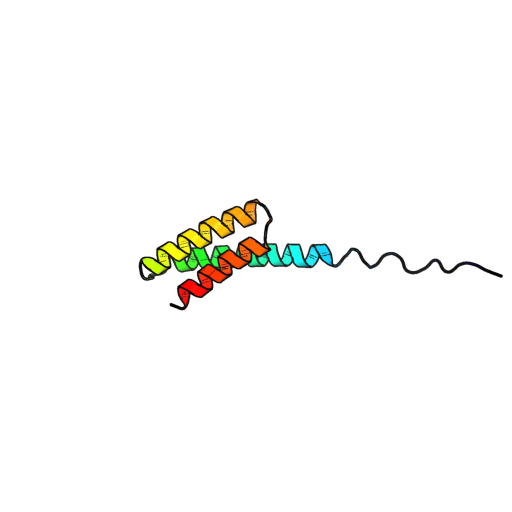stances within 15 Å) is correctly placed. It is a per-residue number between 0 and 100, with higher meaning more reliable.

Q: What family and function is it annotated with?
A: Functional annotations link the protein to curated databases. InterPro entries identify conserved domains and families by matching the sequence against member-database signatures (Pfam, PROSITE, CDD, …). Gene Ontology (GO) terms describe molecular function, biological process, and cellular component in a controlled vocabulary. CATH places the structure in a hierarchical fold classification (Class/Architecture/Topology/Homologous-superfamily). The organism is the source species.

Q: How big and how compact is the whole molecule?
A: Three whole-structure scalars: the radius of gyration (RMS distance of Cα from centroid, in Å), the count of Cα–Cα contacts (pairs closer than 8 Å and separated by more than four residues in sequence — i.e. tertiary, not local, contacts), and the bounding-box dimensions. Together they distinguish compact globular folds from extended fibres or disordered chains.

Q: What known structures does this most resemble?
A: The Foldseek neighbor list gives the closest experimentally determined structures in the PDB, ranked by structural alignment. TM-score near 1 means near-identical fold; near 0.3 means only rough topology match. This is how one finds what a novel AlphaFold prediction most resembles in the solved-structure universe.

Q: Which residues are buried vs exposed?
A: SASA measures how much of the protein is reachable by solvent. It is computed by rolling a water-sized probe over the atomic surface and summing the exposed area (Å²). Per-residue SASA distinguishes core (buried, low SASA) from surface (exposed, high SASA) residues; total SASA is a whole-molecule size measure.

Q: Which residues are in helices, strands, or loops?
A: Eight-state secondary structure (DSSP): H is the canonical α-helix, G the tighter 3₁₀-helix, I the wider π-helix; E/B are β-structure, T and S are turns and bends, and '-' is everything else. DSSP derives these from the pattern of main-chain N–H···O=C hydrogen bonds, not from the sequence.

Q: Where is each backbone atom in 3D?
A: Structure coordinates are given as an mmCIF _atom_site loop: one row per atom with element, residue name, chain id, sequence number, and x/y/z position in Å. Only the four main-chain atoms per residue are included here; side chains are omitted to keep the record compact.

Q: What if only a Cα trace is available?
A: Three-state secondary structure (P-SEA) collapses the eight DSSP classes into helix (a), strand (b), and coil (c). P-SEA assigns these from Cα geometry alone — distances and angles — without requiring backbone oxygens, so it works on any Cα trace.

Q: What do the rendered images show?
A: The six renders are orthographic views along the three Cartesian axes in both directions. Representation (cartoon, sticks, or surface) and color scheme (sequence-rainbow or by-chain) vary across proteins so the training set covers all the common visualization conventions.

Q: What does the local fold look like, residue by residue?
A: Foldseek's 3Di representation compresses backbone geometry into a per-residue letter drawn from a learned twenty-state alphabet. It captures the tertiary interaction pattern around each residue — which residues are packed against it in space, regardless of where they are in sequence.

Q: What do the diagnostic plots show?
A: The contact map is a binary N×N matrix image: pixel (i, j) is dark where Cα_i and Cα_j are within 8 Å and |i−j|>4. Because the |i−j|>4 filter removes local helical contacts, off-diagonal stripes parallel to the main diagonal indicate parallel β-sheets; stripes perpendicular to it indicate antiparallel β-sheets. The Ramachandran plot scatters every residue's (φ, ψ) pair against the sterically allowed regions. The PAE heatmap renders the predicted-aligned-error matrix.